Protein AF-A0AA88MDI3-F1 (afdb_monomer)

Nearest PDB structures (foldseek):
  3f2z-assembly1_A  TM=5.409E-01  e=2.014E-01  Bacteroides fragilis NCTC 9343
  7laf-assembly1_A  TM=4.012E-01  e=3.402E+00  Homo sapiens

Mean predicted aligned error: 7.73 Å

Foldseek 3Di:
DAWKAKWFWADDDDPDTDTLDDPQQLVQKDWPAAAVNPCVQANSVQSPPPDLVGTHDGHDDPDTDMDTDGPDDGDTFWIKIFTQAPDHDQKDWDWDDDPPDDTDTPDMFGDDRHGDTDTTDGDDD

Secondary structure (DSSP, 8-state):
--EE-EEEEE-SSTT--EES--HHHHHH-EES--GGG-HHHH-GGGGSS--TT--EEPPSSS---EE---SS---EEEEEE---SSS--SSEEEEE--TTSPPEEEEEE---SSSS-EEEEE---

Radius of gyration: 14.22 Å; Cα contacts (8 Å, |Δi|>4): 255; chains: 1; bounding box: 42×27×37 Å

Organism: Channa striata (NCBI:txid64152)

Solvent-accessible surface area (backbone atoms only — not comparable to full-atom values): 7389 Å² total; per-residue (Å²): 78,38,31,55,24,78,42,38,29,34,77,75,68,100,82,62,77,46,72,62,70,44,73,63,22,61,69,55,43,44,64,70,56,32,33,93,69,36,55,90,74,19,21,70,66,34,36,70,68,86,48,86,92,46,37,17,30,30,46,78,75,82,87,77,50,78,48,76,46,64,96,58,93,78,59,74,32,35,36,38,37,36,22,75,34,93,36,42,52,68,70,44,76,44,66,49,58,62,92,96,50,72,76,40,82,77,47,70,34,63,54,69,62,33,68,56,81,36,82,50,45,74,62,89,126

Sequence (125 aa):
MCSHRLTADCNLNRDMAASLICSDTQSSARVSSVLNRDVKQYGKKYMFDCNEDTCWNSDQGERQWVSLEFPQSVKVSELKVQFQGGFSAKTCRLEGCRKDGSFEVIGHFYSEDNNSLQISFILLF

Structure (mmCIF, N/CA/C/O backbone):
data_AF-A0AA88MDI3-F1
#
_entry.id   AF-A0AA88MDI3-F1
#
loop_
_atom_site.group_PDB
_atom_site.id
_atom_site.type_symbol
_atom_site.label_atom_id
_atom_site.label_alt_id
_atom_site.label_comp_id
_atom_site.label_asym_id
_atom_site.label_entity_id
_atom_site.label_seq_id
_atom_site.pdbx_PDB_ins_code
_atom_site.Cartn_x
_atom_site.Cartn_y
_atom_site.Cartn_z
_atom_site.occupancy
_atom_site.B_iso_or_equiv
_atom_site.auth_seq_id
_atom_site.auth_comp_id
_atom_site.auth_asym_id
_atom_site.auth_atom_id
_atom_site.pdbx_PDB_model_num
ATOM 1 N N . MET A 1 1 ? 9.665 -4.193 -9.196 1.00 39.81 1 MET A N 1
ATOM 2 C CA . MET A 1 1 ? 9.233 -2.844 -8.783 1.00 39.81 1 MET A CA 1
ATOM 3 C C . MET A 1 1 ? 7.781 -3.011 -8.367 1.00 39.81 1 MET A C 1
ATOM 5 O O . MET A 1 1 ? 7.063 -3.648 -9.114 1.00 39.81 1 MET A O 1
ATOM 9 N N . CYS A 1 2 ? 7.356 -2.617 -7.171 1.00 33.25 2 CYS A N 1
ATOM 10 C CA . CYS A 1 2 ? 5.943 -2.748 -6.792 1.00 33.25 2 CYS A CA 1
ATOM 11 C C . CYS A 1 2 ? 5.437 -1.396 -6.297 1.00 33.25 2 CYS A C 1
ATOM 13 O O . CYS A 1 2 ? 5.995 -0.845 -5.350 1.00 33.25 2 CYS A O 1
ATOM 15 N N . SER A 1 3 ? 4.401 -0.884 -6.955 1.00 34.72 3 SER A N 1
ATOM 16 C CA . SER A 1 3 ? 3.759 0.399 -6.665 1.00 34.72 3 SER A CA 1
ATOM 17 C C . SER A 1 3 ? 2.537 0.176 -5.777 1.00 34.72 3 SER A C 1
ATOM 19 O O . SER A 1 3 ? 1.562 -0.381 -6.243 1.00 34.72 3 SER A O 1
ATOM 21 N N . HIS A 1 4 ? 2.569 0.523 -4.491 1.00 39.72 4 HIS A N 1
ATOM 22 C CA . HIS A 1 4 ? 1.405 0.271 -3.627 1.00 39.72 4 HIS A CA 1
ATOM 23 C C . HIS A 1 4 ? 0.688 1.573 -3.295 1.00 39.72 4 HIS A C 1
ATOM 25 O O . HIS A 1 4 ? 1.324 2.553 -2.927 1.00 39.72 4 HIS A O 1
ATOM 31 N N . ARG A 1 5 ? -0.640 1.545 -3.340 1.00 38.66 5 ARG A N 1
ATOM 32 C CA . ARG A 1 5 ? -1.537 2.490 -2.672 1.00 38.66 5 ARG A CA 1
ATOM 33 C C . ARG A 1 5 ? -2.363 1.667 -1.687 1.00 38.66 5 ARG A C 1
ATOM 35 O O . ARG A 1 5 ? -2.952 0.690 -2.115 1.00 38.66 5 ARG A O 1
ATOM 42 N N . LEU A 1 6 ? -2.375 1.966 -0.389 1.00 36.00 6 LEU A N 1
ATOM 43 C CA . LEU A 1 6 ? -3.245 1.260 0.566 1.00 36.00 6 LEU A CA 1
ATOM 44 C C . LEU A 1 6 ? -4.399 2.177 0.962 1.00 36.00 6 LEU A C 1
ATOM 46 O O . LEU A 1 6 ? -4.170 3.291 1.430 1.00 36.00 6 LEU A O 1
ATOM 50 N N . THR A 1 7 ? -5.633 1.701 0.840 1.00 35.62 7 THR A N 1
ATOM 51 C CA . THR A 1 7 ? -6.799 2.315 1.486 1.00 35.62 7 THR A CA 1
ATOM 52 C C . THR A 1 7 ? -7.561 1.229 2.232 1.00 35.62 7 THR A C 1
ATOM 54 O O . THR A 1 7 ? -7.914 0.215 1.638 1.00 35.62 7 THR A O 1
ATOM 57 N N . ALA A 1 8 ? -7.768 1.403 3.536 1.00 31.67 8 ALA A N 1
ATOM 58 C CA . ALA A 1 8 ? -8.532 0.472 4.363 1.00 31.67 8 ALA A CA 1
ATOM 59 C C . ALA A 1 8 ? -9.806 1.179 4.841 1.00 31.67 8 ALA A C 1
ATOM 61 O O . ALA A 1 8 ? -9.696 2.298 5.320 1.00 31.67 8 ALA A O 1
ATOM 62 N N . ASP A 1 9 ? -10.981 0.563 4.713 1.00 35.31 9 ASP A N 1
ATOM 63 C CA . ASP A 1 9 ? -12.272 1.104 5.184 1.00 35.31 9 ASP A CA 1
ATOM 64 C C . ASP A 1 9 ? -12.840 0.229 6.327 1.00 35.31 9 ASP A C 1
ATOM 66 O O . ASP A 1 9 ? -12.660 -0.997 6.334 1.00 35.31 9 ASP A O 1
ATOM 70 N N . CYS A 1 10 ? -13.529 0.852 7.296 1.00 34.34 10 CYS A N 1
ATOM 71 C CA . CYS A 1 10 ? -14.256 0.191 8.398 1.00 34.34 10 CYS A CA 1
ATOM 72 C C . CYS A 1 10 ? -15.774 0.151 8.167 1.00 34.34 10 CYS A C 1
ATOM 74 O O . CYS A 1 10 ? -16.358 1.138 7.723 1.00 34.34 10 CYS A O 1
ATOM 76 N N . ASN A 1 11 ? -16.423 -0.939 8.605 1.00 36.91 11 ASN A N 1
ATOM 77 C CA . ASN A 1 11 ? -17.880 -1.119 8.579 1.00 36.91 11 ASN A CA 1
ATOM 78 C C . ASN A 1 11 ? -18.475 -1.144 10.002 1.00 36.91 11 ASN A C 1
ATOM 80 O O . ASN A 1 11 ? -18.252 -2.093 10.759 1.00 36.91 11 ASN A O 1
ATOM 84 N N . LEU A 1 12 ? -19.276 -0.128 10.335 1.00 39.03 12 LEU A N 1
ATOM 85 C CA . LEU A 1 12 ? -20.278 -0.134 11.406 1.00 39.03 12 LEU A CA 1
ATOM 86 C C . LEU A 1 12 ? -21.518 0.592 10.856 1.00 39.03 12 LEU A C 1
ATOM 88 O O . LEU A 1 12 ? -21.519 1.811 10.738 1.00 39.03 12 LEU A O 1
ATOM 92 N N . ASN A 1 13 ? -22.561 -0.182 10.547 1.00 36.47 13 ASN A N 1
ATOM 93 C CA . ASN A 1 13 ? -23.841 0.215 9.943 1.00 36.47 13 ASN A CA 1
ATOM 94 C C . ASN A 1 13 ? -23.820 0.548 8.442 1.00 36.47 13 ASN A C 1
ATOM 96 O O . ASN A 1 13 ? -22.914 1.167 7.904 1.00 36.47 13 ASN A O 1
ATOM 100 N N . ARG A 1 14 ? -24.885 0.095 7.779 1.00 41.97 14 ARG A N 1
ATOM 101 C CA . ARG A 1 14 ? -25.036 -0.151 6.340 1.00 41.97 14 ARG A CA 1
ATOM 102 C C . ARG A 1 14 ? -24.954 1.066 5.401 1.00 41.97 14 ARG A C 1
ATOM 104 O O . ARG A 1 14 ? -25.268 0.874 4.237 1.00 41.97 14 ARG A O 1
ATOM 111 N N . ASP A 1 15 ? -24.526 2.253 5.846 1.00 41.19 15 ASP A N 1
ATOM 112 C CA . ASP A 1 15 ? -24.653 3.478 5.036 1.00 41.19 15 ASP A CA 1
ATOM 113 C C . ASP A 1 15 ? -23.478 4.478 5.026 1.00 41.19 15 ASP A C 1
ATOM 115 O O . ASP A 1 15 ? -23.567 5.434 4.268 1.00 41.19 15 ASP A O 1
ATOM 119 N N . MET A 1 16 ? -22.350 4.293 5.733 1.00 43.75 16 MET A N 1
ATOM 120 C CA . MET A 1 16 ? -21.127 5.090 5.461 1.00 43.75 16 MET A CA 1
ATOM 121 C C . MET A 1 16 ? -19.844 4.336 5.842 1.00 43.75 16 MET A C 1
ATOM 123 O O . MET A 1 16 ? -19.458 4.299 7.009 1.00 43.75 16 MET A O 1
ATOM 127 N N . ALA A 1 17 ? -19.158 3.763 4.850 1.00 55.69 17 ALA A N 1
ATOM 128 C CA . ALA A 1 17 ? -17.778 3.311 5.009 1.00 55.69 17 ALA A CA 1
ATOM 129 C C . ALA A 1 17 ? -16.855 4.538 5.096 1.00 55.69 17 ALA A C 1
ATOM 131 O O . ALA A 1 17 ? -16.949 5.442 4.264 1.00 55.69 17 ALA A O 1
ATOM 132 N N . ALA A 1 18 ? -16.000 4.583 6.118 1.00 72.06 18 ALA A N 1
ATOM 133 C CA . ALA A 1 18 ? -15.034 5.659 6.312 1.00 72.06 18 ALA A CA 1
ATOM 134 C C . ALA A 1 18 ? -13.604 5.120 6.251 1.00 72.06 18 ALA A C 1
ATOM 136 O O . ALA A 1 18 ? -13.287 4.095 6.871 1.00 72.06 18 ALA A O 1
ATOM 137 N N . SER A 1 19 ? -12.749 5.868 5.549 1.00 84.31 19 SER A N 1
ATOM 138 C CA . SER A 1 19 ? -11.343 5.523 5.371 1.00 84.31 19 SER A CA 1
ATOM 139 C C . SER A 1 19 ? -10.630 5.517 6.716 1.00 84.31 19 SER A C 1
ATOM 141 O O . SER A 1 19 ? -10.679 6.480 7.481 1.00 84.31 19 SER A O 1
ATOM 143 N N . LEU A 1 20 ? -9.916 4.430 6.979 1.00 89.00 20 LEU A N 1
ATOM 144 C CA . LEU A 1 20 ? -9.007 4.255 8.105 1.00 89.00 20 LEU A CA 1
ATOM 145 C C . LEU A 1 20 ? -7.658 4.932 7.878 1.00 89.00 20 LEU A C 1
ATOM 147 O O . LEU A 1 20 ? -6.829 4.958 8.785 1.00 89.00 20 LEU A O 1
ATOM 151 N N . ILE A 1 21 ? -7.415 5.464 6.680 1.00 89.81 21 ILE A N 1
ATOM 152 C CA . ILE A 1 21 ? -6.201 6.211 6.371 1.00 89.81 21 ILE A CA 1
ATOM 153 C C . ILE A 1 21 ? -6.393 7.664 6.811 1.00 89.81 21 ILE A C 1
ATOM 155 O O . ILE A 1 21 ? -6.830 8.514 6.037 1.00 89.81 21 ILE A O 1
ATOM 159 N N . CYS A 1 22 ? -6.043 7.955 8.062 1.00 90.31 22 CYS A N 1
ATOM 160 C CA . CYS A 1 22 ? -5.947 9.318 8.587 1.00 90.31 22 CYS A CA 1
ATOM 161 C C . CYS A 1 22 ? -4.485 9.794 8.652 1.00 90.31 22 CYS A C 1
ATOM 163 O O . CYS A 1 22 ? -3.554 9.031 8.385 1.00 90.31 22 CYS A O 1
ATOM 165 N N . SER A 1 23 ? -4.265 11.053 9.043 1.00 91.50 23 SER A N 1
ATOM 166 C CA . SER A 1 23 ? -2.923 11.634 9.209 1.00 91.50 23 SER A CA 1
ATOM 167 C C . SER A 1 23 ? -2.017 10.810 10.127 1.00 91.50 23 SER A C 1
ATOM 169 O O . SER A 1 23 ? -0.825 10.676 9.844 1.00 91.50 23 SER A O 1
ATOM 171 N N . ASP A 1 24 ? -2.570 10.218 11.187 1.00 92.44 24 ASP A N 1
ATOM 172 C CA . ASP A 1 24 ? -1.805 9.400 12.132 1.00 92.44 24 ASP A CA 1
ATOM 173 C C . ASP A 1 24 ? -1.359 8.084 11.485 1.00 92.44 24 ASP A C 1
ATOM 175 O O . ASP A 1 24 ? -0.190 7.711 11.583 1.00 92.44 24 ASP A O 1
ATOM 179 N N . THR A 1 25 ? -2.250 7.430 10.733 1.00 91.38 25 THR A N 1
ATOM 180 C CA . THR A 1 25 ? -1.943 6.206 9.975 1.00 91.38 25 THR A CA 1
ATOM 181 C C . THR A 1 25 ? -0.920 6.455 8.867 1.00 91.38 25 THR A C 1
ATOM 183 O O . THR A 1 25 ? -0.024 5.642 8.648 1.00 91.38 25 THR A O 1
ATOM 186 N N . GLN A 1 26 ? -1.008 7.595 8.178 1.00 92.94 26 GLN A N 1
ATOM 187 C CA . GLN A 1 26 ? -0.028 7.979 7.157 1.00 92.94 26 GLN A CA 1
ATOM 188 C C . GLN A 1 26 ? 1.349 8.258 7.772 1.00 92.94 26 GLN A C 1
ATOM 190 O O . GLN A 1 26 ? 2.381 7.849 7.231 1.00 92.94 26 GLN A O 1
ATOM 195 N N . SER A 1 27 ? 1.375 8.935 8.922 1.00 93.19 27 SER A N 1
ATOM 196 C CA . SER A 1 27 ? 2.612 9.279 9.626 1.00 93.19 27 SER A CA 1
ATOM 197 C C . SER A 1 27 ? 3.321 8.035 10.167 1.00 93.19 27 SER A C 1
ATOM 199 O O . SER A 1 27 ? 4.545 7.916 10.044 1.00 93.19 27 SER A O 1
ATOM 201 N N . SER A 1 28 ? 2.555 7.079 10.701 1.00 92.44 28 SER A N 1
ATOM 202 C CA . SER A 1 28 ? 3.061 5.814 11.244 1.00 92.44 28 SER A CA 1
ATOM 203 C C . SER A 1 28 ? 3.429 4.782 10.171 1.00 92.44 28 SER A C 1
ATOM 205 O O . SER A 1 28 ? 4.159 3.835 10.472 1.00 92.44 28 SER A O 1
ATOM 207 N N . ALA A 1 29 ? 2.984 4.969 8.920 1.00 94.44 29 ALA A N 1
ATOM 208 C CA . ALA A 1 29 ? 3.213 4.024 7.833 1.00 94.44 29 ALA A CA 1
ATOM 209 C C . ALA A 1 29 ? 4.703 3.694 7.666 1.00 94.44 29 ALA A C 1
ATOM 211 O O . ALA A 1 29 ? 5.558 4.580 7.646 1.00 94.44 29 ALA A O 1
ATOM 212 N N . ARG A 1 30 ? 5.045 2.424 7.488 1.00 95.38 3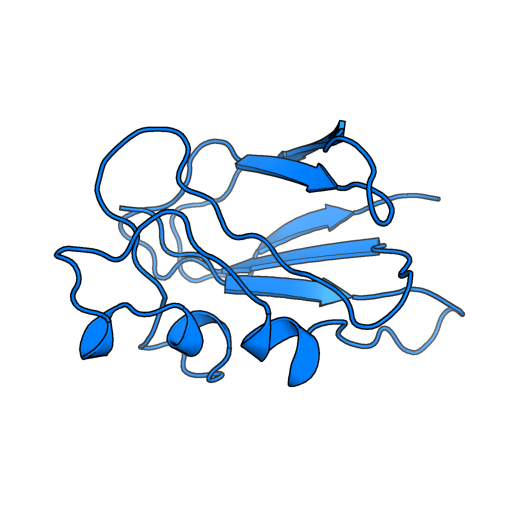0 ARG A N 1
ATOM 213 C CA . ARG A 1 30 ? 6.412 1.969 7.207 1.00 95.38 30 ARG A CA 1
ATOM 214 C C . ARG A 1 30 ? 6.432 1.214 5.889 1.00 95.38 30 ARG A C 1
ATOM 216 O O . ARG A 1 30 ? 5.447 0.586 5.517 1.00 95.38 30 ARG A O 1
ATOM 223 N N . VAL A 1 31 ? 7.560 1.283 5.197 1.00 96.00 31 VAL A N 1
ATOM 224 C CA . VAL A 1 31 ? 7.792 0.568 3.941 1.00 96.00 31 VAL A CA 1
ATOM 225 C C . VAL A 1 31 ? 9.117 -0.172 4.022 1.00 96.00 31 VAL A C 1
ATOM 227 O O . VAL A 1 31 ? 10.043 0.293 4.688 1.00 96.00 31 VAL A O 1
ATOM 230 N N . SER A 1 32 ? 9.205 -1.315 3.350 1.00 95.25 32 SER A N 1
ATOM 231 C CA . SER A 1 32 ? 10.402 -2.163 3.331 1.00 95.25 32 SER A CA 1
ATOM 232 C C . SER A 1 32 ? 11.620 -1.494 2.693 1.00 95.25 32 SER A C 1
ATOM 234 O O . SER A 1 32 ? 12.745 -1.685 3.148 1.00 95.25 32 SER A O 1
ATOM 236 N N . SER A 1 33 ? 11.402 -0.737 1.619 1.00 95.25 33 SER A N 1
ATOM 237 C CA . SER A 1 33 ? 12.443 -0.076 0.831 1.00 95.25 33 SER A CA 1
ATOM 238 C C . SER A 1 33 ? 11.874 1.130 0.087 1.00 95.25 33 SER A C 1
ATOM 240 O O . SER A 1 33 ? 10.665 1.350 0.069 1.00 95.25 33 SER A O 1
ATOM 242 N N . VAL A 1 34 ? 12.746 1.924 -0.526 1.00 96.19 34 VAL A N 1
ATOM 243 C CA . VAL A 1 34 ? 12.374 2.980 -1.470 1.00 96.19 34 VAL A CA 1
ATOM 244 C C . VAL A 1 34 ? 13.342 2.875 -2.631 1.00 96.19 34 VAL A C 1
ATOM 246 O O . VAL A 1 34 ? 14.547 2.842 -2.387 1.00 96.19 34 VAL A O 1
ATOM 249 N N . LEU A 1 35 ? 12.821 2.842 -3.857 1.00 95.25 35 LEU A N 1
ATOM 250 C CA . LEU A 1 35 ? 13.611 2.655 -5.066 1.00 95.25 35 LEU A CA 1
ATOM 251 C C . LEU A 1 35 ? 14.814 3.605 -5.096 1.00 95.25 35 LEU A C 1
ATOM 253 O O . LEU A 1 35 ? 14.654 4.824 -4.999 1.00 95.25 35 LEU A O 1
ATOM 257 N N . ASN A 1 36 ? 16.021 3.048 -5.217 1.00 96.38 36 ASN A N 1
ATOM 258 C CA . ASN A 1 36 ? 17.286 3.798 -5.238 1.00 96.38 36 ASN A CA 1
ATOM 259 C C . ASN A 1 36 ? 17.498 4.714 -4.019 1.00 96.38 36 ASN A C 1
ATOM 261 O O . ASN A 1 36 ? 18.295 5.651 -4.069 1.00 96.38 36 ASN A O 1
ATOM 265 N N . ARG A 1 37 ? 16.782 4.463 -2.916 1.00 96.31 37 ARG A N 1
ATOM 266 C CA . ARG A 1 37 ? 16.715 5.327 -1.727 1.00 96.31 37 ARG A CA 1
ATOM 267 C C . ARG A 1 37 ? 16.221 6.750 -2.027 1.00 96.31 37 ARG A C 1
ATOM 269 O O . ARG A 1 37 ? 16.392 7.641 -1.192 1.00 96.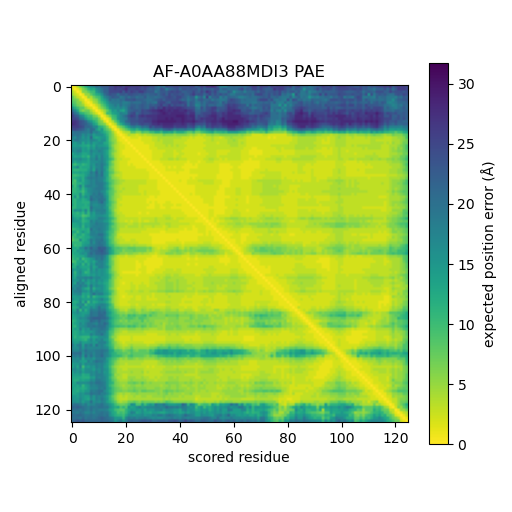31 37 ARG A O 1
ATOM 276 N N . ASP A 1 38 ? 15.581 6.978 -3.176 1.00 97.75 38 ASP A N 1
ATOM 277 C CA . ASP A 1 38 ? 15.077 8.294 -3.567 1.00 97.75 38 ASP A CA 1
ATOM 278 C C . ASP A 1 38 ? 13.708 8.565 -2.931 1.00 97.75 38 ASP A C 1
ATOM 280 O O . ASP A 1 38 ? 12.643 8.439 -3.535 1.00 97.75 38 ASP A O 1
ATOM 284 N N . VAL A 1 39 ? 13.743 8.973 -1.663 1.00 96.44 39 VAL A N 1
ATOM 285 C CA . VAL A 1 39 ? 12.548 9.354 -0.894 1.00 96.44 39 VAL A CA 1
ATOM 286 C C . VAL A 1 39 ? 11.846 10.576 -1.494 1.00 96.44 39 VAL A C 1
ATOM 288 O O . VAL A 1 39 ? 10.645 10.758 -1.277 1.00 96.44 39 VAL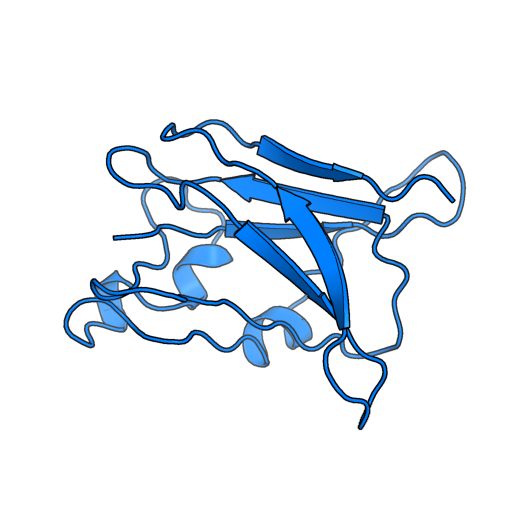 A O 1
ATOM 291 N N . LYS A 1 40 ? 12.566 11.415 -2.252 1.00 96.75 40 LYS A N 1
ATOM 292 C CA . LYS A 1 40 ? 11.993 12.618 -2.859 1.00 96.75 40 LYS A CA 1
ATOM 293 C C . LYS A 1 40 ? 11.099 12.294 -4.041 1.00 96.75 40 LYS A C 1
ATOM 295 O O . LYS A 1 40 ? 10.199 13.081 -4.271 1.00 96.75 40 LYS A O 1
ATOM 300 N N . GLN A 1 41 ? 11.329 11.195 -4.751 1.00 95.06 41 GLN A N 1
ATOM 301 C CA . GLN A 1 41 ? 10.510 10.808 -5.905 1.00 95.06 41 GLN A CA 1
ATOM 302 C C . GLN A 1 41 ? 9.604 9.611 -5.620 1.00 95.06 41 GLN A C 1
ATOM 304 O O . GLN A 1 41 ? 8.482 9.577 -6.105 1.00 95.06 41 GLN A O 1
ATOM 309 N N . TYR A 1 42 ? 10.057 8.669 -4.790 1.00 95.69 42 TYR A N 1
ATOM 310 C CA . TYR A 1 42 ? 9.407 7.364 -4.629 1.00 95.69 42 TYR A CA 1
ATOM 311 C C . TYR A 1 42 ? 9.026 7.043 -3.184 1.00 95.69 42 TYR A C 1
ATOM 313 O O . TYR A 1 42 ? 8.745 5.895 -2.854 1.00 95.69 42 TYR A O 1
ATOM 321 N N . GLY A 1 43 ? 9.069 8.024 -2.279 1.00 95.88 43 GLY A N 1
ATOM 322 C CA . GLY A 1 43 ? 8.782 7.824 -0.859 1.00 95.88 43 GLY A CA 1
ATOM 323 C C . GLY A 1 43 ? 7.319 7.477 -0.547 1.00 95.88 43 GLY A C 1
ATOM 324 O O . GLY A 1 43 ? 6.394 7.850 -1.259 1.00 95.88 43 GLY A O 1
ATOM 325 N N . LYS A 1 44 ? 7.096 6.842 0.611 1.00 94.88 44 LYS A N 1
ATOM 326 C CA . LYS A 1 44 ? 5.772 6.404 1.102 1.00 94.88 44 LYS A CA 1
ATOM 327 C C . LYS A 1 44 ? 4.670 7.475 1.115 1.00 94.88 44 LYS A C 1
ATOM 329 O O . LYS A 1 44 ? 3.498 7.128 1.059 1.00 94.88 44 LYS A O 1
ATOM 334 N N . LYS A 1 45 ? 5.026 8.765 1.195 1.00 94.12 45 LYS A N 1
ATOM 335 C CA . LYS A 1 45 ? 4.054 9.875 1.182 1.00 94.12 45 LYS A CA 1
ATOM 336 C C . LYS A 1 45 ? 3.204 9.880 -0.094 1.00 94.12 45 LYS A C 1
ATOM 338 O O . LYS A 1 45 ? 2.036 10.234 -0.037 1.00 94.12 45 LYS A O 1
ATOM 343 N N . TYR A 1 46 ? 3.782 9.422 -1.205 1.00 93.75 46 TYR A N 1
ATOM 344 C CA . TYR A 1 46 ? 3.134 9.344 -2.510 1.00 93.75 46 TYR A CA 1
ATOM 345 C C . TYR A 1 46 ? 2.082 8.226 -2.592 1.00 93.75 46 TYR A C 1
ATOM 347 O O . TYR A 1 46 ? 1.386 8.108 -3.583 1.00 93.75 46 TYR A O 1
ATOM 355 N N . MET A 1 47 ? 1.927 7.395 -1.552 1.00 92.06 47 MET A N 1
ATOM 356 C CA . MET A 1 47 ? 0.771 6.491 -1.448 1.00 92.06 47 MET A CA 1
ATOM 357 C C . MET A 1 47 ? -0.502 7.216 -0.995 1.00 92.06 47 MET A C 1
ATOM 359 O O . MET A 1 47 ? -1.600 6.681 -1.141 1.00 92.06 47 MET A O 1
ATOM 363 N N . PHE A 1 48 ? -0.361 8.396 -0.386 1.00 90.69 48 PHE A N 1
ATOM 364 C CA . PHE A 1 48 ? -1.425 9.062 0.368 1.00 90.69 48 PHE A CA 1
ATOM 365 C C . PHE A 1 48 ? -1.695 10.502 -0.084 1.00 90.69 48 PHE A C 1
ATOM 367 O O . PHE A 1 48 ? -2.538 11.171 0.503 1.00 90.69 48 PHE A O 1
ATOM 374 N N . ASP A 1 49 ? -0.995 10.995 -1.104 1.00 89.31 49 ASP A N 1
ATOM 375 C CA . ASP A 1 49 ? -1.080 12.385 -1.575 1.00 89.31 49 ASP A CA 1
ATOM 376 C C . ASP A 1 49 ? -2.230 12.638 -2.564 1.00 89.31 49 ASP A C 1
ATOM 378 O O . ASP A 1 49 ? -2.416 13.762 -3.024 1.00 89.31 49 ASP A O 1
ATOM 382 N N . CYS A 1 50 ? -3.011 11.601 -2.871 1.00 85.25 50 CYS A N 1
ATOM 383 C CA . CYS A 1 50 ? -4.141 11.647 -3.793 1.00 85.25 50 CYS A CA 1
ATOM 384 C C . CYS A 1 50 ? -3.794 12.053 -5.232 1.00 85.25 50 CYS A C 1
ATOM 386 O O . CYS A 1 50 ? -4.695 12.438 -5.974 1.00 85.25 50 CYS A O 1
ATOM 388 N N . ASN A 1 51 ? -2.532 11.922 -5.637 1.00 86.38 51 ASN A N 1
ATOM 389 C CA . ASN A 1 51 ? -2.094 12.190 -6.997 1.00 86.38 51 ASN A CA 1
ATOM 390 C C . ASN A 1 51 ? -1.861 10.866 -7.746 1.00 86.38 51 ASN A C 1
ATOM 392 O O . ASN A 1 51 ? -1.155 9.989 -7.268 1.00 86.38 51 ASN A O 1
ATOM 396 N N . GLU A 1 52 ? -2.489 10.700 -8.911 1.00 84.12 52 GLU A N 1
ATOM 397 C CA . GLU A 1 52 ? -2.396 9.465 -9.708 1.00 84.12 52 GLU A CA 1
ATOM 398 C C . GLU A 1 52 ? -1.041 9.328 -10.426 1.00 84.12 52 GLU A C 1
ATOM 400 O O . GLU A 1 52 ? -0.601 8.219 -10.743 1.00 84.12 52 GLU A O 1
ATOM 405 N N . ASP A 1 53 ? -0.339 10.447 -10.618 1.00 86.88 53 ASP A N 1
ATOM 406 C CA . ASP A 1 53 ? 0.971 10.494 -11.272 1.00 86.88 53 ASP A CA 1
ATOM 407 C C . ASP A 1 53 ? 2.120 10.125 -10.324 1.00 86.88 53 ASP A C 1
ATOM 409 O O . ASP A 1 53 ? 3.251 9.897 -10.764 1.00 86.88 53 ASP A O 1
ATOM 413 N N . THR A 1 54 ? 1.854 10.022 -9.022 1.00 90.25 54 THR A N 1
ATOM 414 C CA . THR A 1 54 ? 2.847 9.671 -8.005 1.00 90.25 54 THR A CA 1
ATOM 415 C C . THR A 1 54 ? 2.507 8.342 -7.333 1.00 90.25 54 THR A C 1
ATOM 417 O O . THR A 1 54 ? 1.356 7.924 -7.234 1.00 90.25 54 THR A O 1
ATOM 420 N N . CYS A 1 55 ? 3.536 7.627 -6.873 1.00 91.69 55 CYS A N 1
ATOM 421 C CA . CYS A 1 55 ? 3.356 6.452 -6.028 1.00 91.69 55 CYS A CA 1
ATOM 422 C C . CYS A 1 55 ? 4.600 6.180 -5.172 1.00 91.69 55 CYS A C 1
ATOM 424 O O . CYS A 1 55 ? 5.668 6.764 -5.369 1.00 91.69 55 CYS A O 1
ATOM 426 N N . TRP A 1 56 ? 4.473 5.271 -4.205 1.00 94.81 56 TRP A N 1
ATOM 427 C CA . TRP A 1 56 ? 5.649 4.655 -3.596 1.00 94.81 56 TRP A CA 1
ATOM 428 C C . TRP A 1 56 ? 6.184 3.551 -4.504 1.00 94.81 56 TRP A C 1
ATOM 430 O O . TRP A 1 56 ? 5.424 2.664 -4.888 1.00 94.81 56 TRP A O 1
ATOM 440 N N . ASN A 1 57 ? 7.492 3.539 -4.761 1.00 94.25 57 ASN A N 1
ATOM 441 C CA . ASN A 1 57 ? 8.156 2.426 -5.434 1.00 94.25 57 ASN A CA 1
ATOM 442 C C . ASN A 1 57 ? 9.143 1.752 -4.488 1.00 94.25 57 ASN A C 1
ATOM 444 O O . ASN A 1 57 ? 10.024 2.395 -3.916 1.00 94.25 57 ASN A O 1
ATOM 448 N N . SER A 1 58 ? 9.033 0.433 -4.383 1.00 94.31 58 SER A N 1
ATOM 449 C CA . SER A 1 58 ? 10.040 -0.403 -3.738 1.00 94.31 58 SER A CA 1
ATOM 450 C C . SER A 1 58 ? 11.247 -0.680 -4.641 1.00 94.31 58 SER A C 1
ATOM 452 O O . SER A 1 58 ? 11.149 -0.661 -5.875 1.00 94.31 58 SER A O 1
ATOM 454 N N . ASP A 1 59 ? 12.374 -1.024 -4.016 1.00 93.56 59 ASP A N 1
ATOM 455 C CA . ASP A 1 59 ? 13.489 -1.690 -4.690 1.00 93.56 59 ASP A CA 1
ATOM 456 C C . ASP A 1 59 ? 13.071 -3.076 -5.224 1.00 93.56 59 ASP A C 1
ATOM 458 O O . ASP A 1 59 ? 12.041 -3.655 -4.855 1.00 93.56 59 ASP A O 1
ATOM 462 N N . GLN A 1 60 ? 13.889 -3.636 -6.117 1.00 88.19 60 GLN A N 1
ATOM 463 C CA . GLN A 1 60 ? 13.712 -5.012 -6.580 1.00 88.19 60 GLN A CA 1
ATOM 464 C C . GLN A 1 60 ? 13.976 -6.014 -5.447 1.00 88.19 60 GLN A C 1
ATOM 466 O O . GLN A 1 60 ? 14.816 -5.790 -4.579 1.00 88.19 60 GLN A O 1
ATOM 471 N N . GLY A 1 61 ? 13.271 -7.142 -5.476 1.00 85.31 61 GLY A N 1
ATOM 472 C CA . GLY A 1 61 ? 13.437 -8.227 -4.514 1.00 85.31 61 GLY A CA 1
ATOM 473 C C . GLY A 1 61 ? 12.105 -8.804 -4.056 1.00 85.31 61 GLY A C 1
ATOM 474 O O . GLY A 1 61 ? 11.034 -8.265 -4.341 1.00 85.31 61 GLY A O 1
ATOM 475 N N . GLU A 1 62 ? 12.183 -9.919 -3.342 1.00 82.25 62 GLU A N 1
ATOM 476 C CA . GLU A 1 62 ? 11.014 -10.556 -2.746 1.00 82.25 62 GLU A CA 1
ATOM 477 C C . GLU A 1 62 ? 10.549 -9.820 -1.485 1.00 82.25 62 GLU A C 1
ATOM 479 O O . GLU A 1 62 ? 11.347 -9.192 -0.790 1.00 82.25 62 GLU A O 1
ATOM 484 N N . ARG A 1 63 ? 9.261 -9.972 -1.149 1.00 82.69 63 ARG A N 1
ATOM 485 C CA . ARG A 1 63 ? 8.678 -9.527 0.131 1.00 82.69 63 ARG A CA 1
ATOM 486 C C . ARG A 1 63 ? 8.846 -8.025 0.402 1.00 82.69 63 ARG A C 1
ATOM 488 O O . ARG A 1 63 ? 9.208 -7.618 1.503 1.00 82.69 63 ARG A O 1
ATOM 495 N N . GLN A 1 64 ? 8.541 -7.198 -0.596 1.00 91.88 64 GLN A N 1
ATOM 496 C CA . GLN A 1 64 ? 8.337 -5.766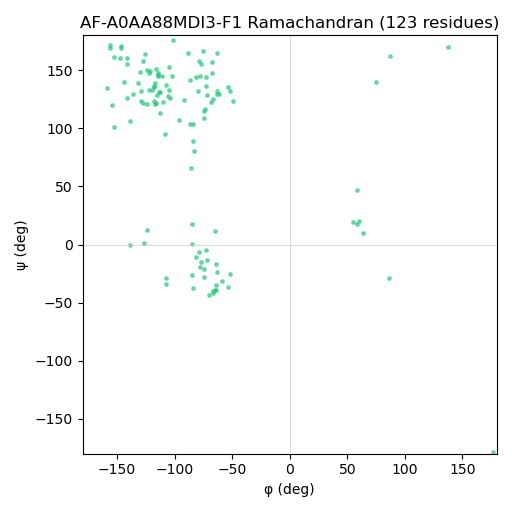 -0.373 1.00 91.88 64 GLN A CA 1
ATOM 497 C C . GLN A 1 64 ? 6.998 -5.556 0.338 1.00 91.88 64 GLN A C 1
ATOM 499 O O . GLN A 1 64 ? 6.014 -6.206 -0.011 1.00 91.88 64 GLN A O 1
ATOM 504 N N . TRP A 1 65 ? 6.966 -4.687 1.344 1.00 92.56 65 TRP A N 1
ATOM 505 C CA . TRP A 1 65 ? 5.809 -4.548 2.221 1.00 92.56 65 TRP A CA 1
ATOM 506 C C . TRP A 1 65 ? 5.545 -3.096 2.599 1.00 92.56 65 TRP A C 1
ATOM 508 O O . TRP A 1 65 ? 6.448 -2.256 2.632 1.00 92.56 65 TRP A O 1
ATOM 518 N N . VAL A 1 66 ? 4.283 -2.846 2.937 1.00 94.19 66 VAL A N 1
ATOM 519 C CA . VAL A 1 66 ? 3.808 -1.632 3.594 1.00 94.19 66 VAL A CA 1
ATOM 520 C C . VAL A 1 66 ? 3.131 -2.055 4.893 1.00 94.19 66 VAL A C 1
ATOM 522 O O . VAL A 1 66 ? 2.341 -2.995 4.902 1.00 94.19 66 VAL A O 1
ATOM 525 N N . SER A 1 67 ? 3.455 -1.378 5.989 1.00 93.50 67 SER A N 1
ATOM 526 C CA . SER A 1 67 ? 2.859 -1.607 7.304 1.00 93.50 67 SER A CA 1
ATOM 527 C C . SER A 1 67 ? 2.184 -0.328 7.769 1.00 93.50 67 SER A C 1
ATOM 529 O O . SER A 1 67 ? 2.771 0.750 7.669 1.00 93.50 67 SER A O 1
ATOM 531 N N . LEU A 1 68 ? 0.954 -0.454 8.259 1.00 92.62 68 LEU A N 1
ATOM 532 C CA . LEU A 1 68 ? 0.156 0.646 8.783 1.00 92.62 68 LEU A CA 1
ATOM 533 C C . LEU A 1 68 ? -0.135 0.388 10.257 1.00 92.62 68 LEU A C 1
ATOM 535 O O . LEU A 1 68 ? -0.516 -0.720 10.630 1.00 92.62 68 LEU A O 1
ATOM 539 N N . GLU A 1 69 ? 0.013 1.423 11.076 1.00 92.25 69 GLU A N 1
ATOM 540 C CA . GLU A 1 69 ? -0.410 1.402 12.472 1.00 92.25 69 GLU A CA 1
ATOM 541 C C . GLU A 1 69 ? -1.613 2.330 12.624 1.00 92.25 69 GLU A C 1
ATOM 543 O O . GLU A 1 69 ? -1.556 3.515 12.279 1.00 92.25 69 GLU A O 1
ATOM 548 N N . PHE A 1 70 ? -2.720 1.776 13.107 1.00 91.44 70 PHE A N 1
ATOM 549 C CA . PHE A 1 70 ? -3.937 2.536 13.352 1.00 91.44 70 PHE A CA 1
ATOM 550 C C . PHE A 1 70 ? -3.882 3.166 14.751 1.00 91.44 70 PHE A C 1
ATOM 552 O O . PHE A 1 70 ? -3.428 2.510 15.690 1.00 91.44 70 PHE A O 1
ATOM 559 N N . PRO A 1 71 ? -4.377 4.406 14.927 1.00 90.38 71 PRO A N 1
ATOM 560 C CA . PRO A 1 71 ? -4.348 5.096 16.223 1.00 90.38 71 PRO A CA 1
ATOM 561 C C . PRO A 1 71 ? -5.194 4.394 17.300 1.00 90.38 71 PRO A C 1
ATOM 563 O O . PRO A 1 71 ? -5.038 4.651 18.492 1.00 90.38 71 PRO A O 1
ATOM 566 N N . GLN A 1 72 ? -6.087 3.495 16.885 1.00 89.81 72 GLN A N 1
ATOM 567 C CA . GLN A 1 72 ? -6.930 2.677 17.746 1.00 89.81 72 GLN A CA 1
ATOM 568 C C . GLN A 1 72 ? -7.182 1.307 17.107 1.00 89.81 72 GLN A C 1
ATOM 570 O O . GLN A 1 72 ? -6.866 1.085 15.939 1.00 89.81 72 GLN A O 1
ATOM 575 N N . SER A 1 73 ? -7.786 0.386 17.861 1.00 89.06 73 SER A N 1
ATOM 576 C CA . SER A 1 73 ? -8.252 -0.882 17.295 1.00 89.06 73 SER A CA 1
ATOM 577 C C . SER A 1 73 ? -9.341 -0.621 16.255 1.00 89.06 73 SER A C 1
ATOM 579 O O . SER A 1 73 ? -10.297 0.104 16.520 1.00 89.06 73 SER A O 1
ATOM 581 N N . VAL A 1 74 ? -9.216 -1.250 15.090 1.00 87.00 74 VAL A N 1
ATOM 582 C CA . VAL A 1 74 ? -10.133 -1.081 13.956 1.00 87.00 74 VAL A CA 1
ATOM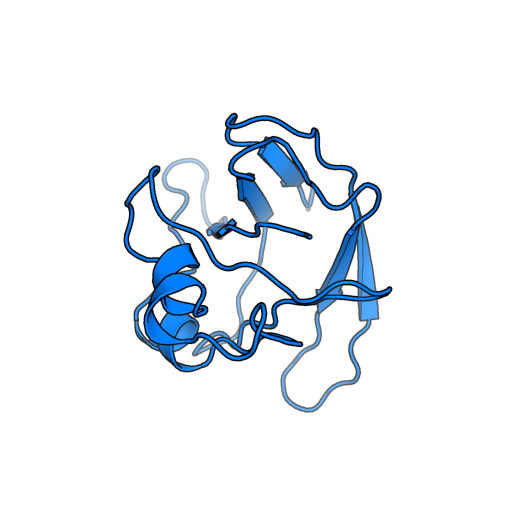 583 C C . VAL A 1 74 ? -10.647 -2.429 13.467 1.00 87.00 74 VAL A C 1
ATOM 585 O O . VAL A 1 74 ? -10.020 -3.466 13.688 1.00 87.00 74 VAL A O 1
ATOM 588 N N . LYS A 1 75 ? -11.787 -2.415 12.776 1.00 85.50 75 LYS A N 1
ATOM 589 C CA . LYS A 1 75 ? -12.318 -3.571 12.049 1.00 85.50 75 LYS A CA 1
ATOM 590 C C . LYS A 1 75 ? -12.170 -3.320 10.554 1.00 85.50 75 LYS A C 1
ATOM 592 O O . LYS A 1 75 ? -13.019 -2.671 9.952 1.00 85.50 75 LYS A O 1
ATOM 597 N N . VAL A 1 76 ? -11.095 -3.817 9.955 1.00 84.12 76 VAL A N 1
ATOM 598 C CA . VAL A 1 76 ? -10.897 -3.706 8.503 1.00 84.12 76 VAL A CA 1
ATOM 599 C C . VAL A 1 76 ? -11.957 -4.555 7.805 1.00 84.12 76 VAL A C 1
ATOM 601 O O . VAL A 1 76 ? -12.088 -5.734 8.119 1.00 84.12 76 VAL A O 1
ATOM 604 N N . SER A 1 77 ? -12.734 -3.971 6.896 1.00 82.94 77 SER A N 1
ATOM 605 C CA . SER A 1 77 ? -13.683 -4.723 6.061 1.00 82.94 77 SER A CA 1
ATOM 606 C C . SER A 1 77 ? -13.231 -4.836 4.618 1.00 82.94 77 SER A C 1
ATOM 608 O O . SER A 1 77 ? -13.571 -5.810 3.954 1.00 82.94 77 SER A O 1
ATOM 610 N N . GLU A 1 78 ? -12.466 -3.857 4.146 1.00 85.19 78 GLU A N 1
ATOM 611 C CA . GLU A 1 78 ? -12.044 -3.772 2.757 1.00 85.19 78 GLU A CA 1
ATOM 612 C C . GLU A 1 78 ? -10.627 -3.210 2.659 1.00 85.19 78 GLU A C 1
ATOM 614 O O . GLU A 1 78 ? -10.272 -2.278 3.386 1.00 85.19 78 GLU A O 1
ATOM 619 N N . LEU A 1 79 ? -9.836 -3.777 1.747 1.00 86.62 79 LEU A N 1
ATOM 620 C CA . LEU A 1 79 ? -8.561 -3.221 1.313 1.00 86.62 79 LEU A CA 1
ATOM 621 C C . LEU A 1 79 ? -8.643 -2.874 -0.173 1.00 86.62 79 LEU A C 1
ATOM 623 O O . LEU A 1 79 ? -8.831 -3.762 -1.006 1.00 86.62 79 LEU A O 1
ATOM 627 N N . LYS A 1 80 ? -8.424 -1.602 -0.500 1.00 86.62 80 LYS A N 1
ATOM 628 C CA . LYS A 1 80 ? -8.286 -1.120 -1.874 1.00 86.62 80 LYS A CA 1
ATOM 629 C C . LYS A 1 80 ? -6.824 -0.820 -2.177 1.00 86.62 80 LYS A C 1
ATOM 631 O O . LYS A 1 80 ? -6.146 -0.172 -1.375 1.00 86.62 80 LYS A O 1
ATOM 636 N N . VAL A 1 81 ? -6.352 -1.295 -3.327 1.00 85.88 81 VAL A N 1
ATOM 637 C CA . VAL A 1 81 ? -4.989 -1.073 -3.816 1.00 85.88 81 VAL A CA 1
ATOM 638 C C . VAL A 1 81 ? -5.012 -0.620 -5.265 1.00 85.88 81 VAL A C 1
ATOM 640 O O . VAL A 1 81 ? -5.780 -1.129 -6.068 1.00 85.88 81 VAL A O 1
ATOM 643 N N . GLN A 1 82 ? -4.158 0.339 -5.601 1.00 87.19 82 GLN A N 1
ATOM 644 C CA . GLN A 1 82 ? -3.939 0.801 -6.969 1.00 87.19 82 GLN A CA 1
ATOM 645 C C . GLN A 1 82 ? -2.436 0.796 -7.238 1.00 87.19 82 GLN A C 1
ATOM 647 O O . GLN A 1 82 ? -1.658 1.269 -6.409 1.00 87.19 82 GLN A O 1
ATOM 652 N N . PHE A 1 83 ? -2.050 0.231 -8.376 1.00 86.06 83 PHE A N 1
ATOM 653 C CA . PHE A 1 83 ? -0.687 0.250 -8.905 1.00 86.06 83 PHE A CA 1
ATOM 654 C C . PHE A 1 83 ? -0.657 1.252 -10.062 1.00 86.06 83 PHE A C 1
ATOM 656 O O . PHE A 1 83 ? -1.673 1.427 -10.710 1.00 86.06 83 PHE A O 1
ATOM 663 N N . GLN A 1 84 ? 0.472 1.885 -10.388 1.00 84.06 84 GLN A N 1
ATOM 664 C CA . GLN A 1 84 ? 0.532 2.738 -11.596 1.00 84.06 84 GLN A CA 1
ATOM 665 C C . GLN A 1 84 ? 0.525 1.940 -12.917 1.00 84.06 84 GLN A C 1
ATOM 667 O O . GLN A 1 84 ? 0.299 2.507 -13.986 1.00 84.06 84 GLN A O 1
ATOM 672 N N . GLY A 1 85 ? 0.745 0.624 -12.854 1.00 79.06 85 GLY A N 1
ATOM 673 C CA . GLY A 1 85 ? 0.953 -0.231 -14.021 1.00 79.06 85 GLY A CA 1
ATOM 674 C C . GLY A 1 85 ? 2.422 -0.296 -14.462 1.00 79.06 85 GLY A C 1
ATOM 675 O O . GLY A 1 85 ? 3.260 0.513 -14.062 1.00 79.06 85 GLY A O 1
ATOM 676 N N . GLY A 1 86 ? 2.753 -1.308 -15.263 1.00 82.56 86 GLY A N 1
ATOM 677 C CA . GLY A 1 86 ? 4.111 -1.606 -15.729 1.00 82.56 86 GLY A CA 1
ATOM 678 C C . GLY A 1 86 ? 4.912 -2.478 -14.763 1.00 82.56 86 GLY A C 1
ATOM 679 O O . GLY A 1 86 ? 5.770 -3.236 -15.219 1.00 82.56 86 GLY A O 1
ATOM 680 N N . PHE A 1 87 ? 4.618 -2.397 -13.459 1.00 81.38 87 PHE A N 1
ATOM 681 C CA . PHE A 1 87 ? 5.041 -3.382 -12.473 1.00 81.38 87 PHE A CA 1
ATOM 682 C C . PHE A 1 87 ? 4.113 -3.430 -11.239 1.00 81.38 87 PHE A C 1
ATOM 684 O O . PHE A 1 87 ? 4.042 -2.476 -10.451 1.00 81.38 87 PHE A O 1
ATOM 691 N N . SER A 1 88 ? 3.511 -4.595 -10.986 1.00 83.31 88 SER A N 1
ATOM 692 C CA . SER A 1 88 ? 2.715 -4.873 -9.785 1.00 83.31 88 SER A CA 1
ATOM 693 C C . SER A 1 88 ? 3.177 -6.111 -9.012 1.00 83.31 88 SER A C 1
ATOM 695 O O . SER A 1 88 ? 3.951 -6.952 -9.487 1.00 83.31 88 SER A O 1
ATOM 697 N N . ALA A 1 89 ? 2.713 -6.215 -7.767 1.00 82.06 89 ALA A N 1
ATOM 698 C CA . ALA A 1 89 ? 2.928 -7.401 -6.955 1.00 82.06 89 ALA A CA 1
ATOM 699 C C . ALA A 1 89 ? 2.012 -8.536 -7.438 1.00 82.06 89 ALA A C 1
ATOM 701 O O . ALA A 1 89 ? 0.802 -8.478 -7.288 1.00 82.06 89 ALA A O 1
ATOM 702 N N . LYS A 1 90 ? 2.586 -9.620 -7.967 1.00 80.88 90 LYS A N 1
ATOM 703 C CA . LYS A 1 90 ? 1.782 -10.746 -8.480 1.00 80.88 90 LYS A CA 1
ATOM 704 C C . LYS A 1 90 ? 0.976 -11.456 -7.394 1.00 80.88 90 LYS A C 1
ATOM 706 O O . LYS A 1 90 ? -0.115 -11.940 -7.657 1.00 80.88 90 LYS A O 1
ATOM 711 N N . THR A 1 91 ? 1.524 -11.555 -6.187 1.00 86.56 91 THR A N 1
ATOM 712 C CA . THR A 1 91 ? 0.870 -12.201 -5.048 1.00 86.56 91 THR A CA 1
ATOM 713 C C . THR A 1 91 ? 1.168 -11.400 -3.801 1.00 86.56 91 THR A C 1
ATOM 715 O O . THR A 1 91 ? 2.328 -11.159 -3.462 1.00 86.56 91 THR A O 1
ATOM 718 N N . CYS A 1 92 ? 0.108 -11.018 -3.113 1.00 87.69 92 CYS A N 1
ATOM 719 C CA . CYS A 1 92 ? 0.151 -10.221 -1.909 1.00 87.69 92 CYS A CA 1
ATOM 720 C C . CYS A 1 92 ? -0.348 -11.049 -0.729 1.00 87.69 92 CYS A C 1
ATOM 722 O O . CYS A 1 92 ? -1.249 -11.881 -0.853 1.00 87.69 92 CYS A O 1
ATOM 724 N N . ARG A 1 93 ? 0.252 -10.803 0.433 1.00 89.19 93 ARG A N 1
ATOM 725 C CA . ARG A 1 93 ? -0.147 -11.389 1.710 1.00 89.19 93 ARG A CA 1
ATOM 726 C C . ARG A 1 93 ? -0.613 -10.259 2.612 1.00 89.19 93 ARG A C 1
ATOM 728 O O . ARG A 1 93 ? 0.150 -9.326 2.851 1.00 89.19 93 ARG A O 1
ATOM 735 N N . LEU A 1 94 ? -1.852 -10.342 3.081 1.00 90.19 94 LEU A N 1
ATOM 736 C CA . LEU A 1 94 ? -2.384 -9.427 4.078 1.00 90.19 94 LEU A CA 1
ATOM 737 C C . LEU A 1 94 ? -2.146 -10.025 5.458 1.00 90.19 94 LEU A C 1
ATOM 739 O O . LEU A 1 94 ? -2.574 -11.146 5.739 1.00 90.19 94 LEU A O 1
ATOM 743 N N . GLU A 1 95 ? -1.478 -9.260 6.311 1.00 91.75 95 GLU A N 1
ATOM 744 C CA . GLU A 1 95 ? -1.203 -9.636 7.691 1.00 91.75 95 GLU A CA 1
ATOM 745 C C . GLU A 1 95 ? -1.731 -8.571 8.642 1.00 91.75 95 GLU A C 1
ATOM 747 O O . GLU A 1 95 ? -1.767 -7.385 8.310 1.00 91.75 95 GLU A O 1
ATOM 752 N N . GLY A 1 96 ? -2.112 -8.994 9.841 1.00 90.81 96 GLY A N 1
ATOM 753 C CA . GLY A 1 96 ? -2.494 -8.080 10.904 1.00 90.81 96 GLY A CA 1
ATOM 754 C C . GLY A 1 96 ? -2.238 -8.677 12.274 1.00 90.81 96 GLY A C 1
ATOM 755 O O . GLY A 1 96 ? -2.078 -9.884 12.434 1.00 90.81 96 GLY A O 1
ATOM 756 N N . CYS A 1 97 ? -2.186 -7.807 13.269 1.00 88.00 97 CYS A N 1
ATOM 757 C CA . CYS A 1 97 ? -2.077 -8.187 14.664 1.00 88.00 97 CYS A CA 1
ATOM 758 C C . CYS A 1 97 ? -2.815 -7.165 15.524 1.00 88.00 97 CYS A C 1
ATOM 760 O O . CYS A 1 97 ? -3.065 -6.028 15.114 1.00 88.00 97 CYS A O 1
ATOM 762 N N . ARG A 1 98 ? -3.145 -7.567 16.750 1.00 86.44 98 ARG A N 1
ATOM 763 C CA . ARG A 1 98 ? -3.450 -6.598 17.805 1.00 86.44 98 ARG A CA 1
ATOM 764 C C . ARG A 1 98 ? -2.145 -5.977 18.300 1.00 86.44 98 ARG A C 1
ATOM 766 O O . ARG A 1 98 ? -1.061 -6.480 18.002 1.00 86.44 98 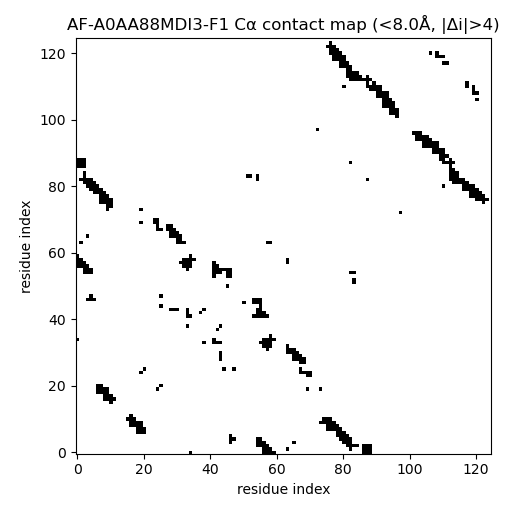ARG A O 1
ATOM 773 N N . LYS A 1 99 ? -2.255 -4.884 19.056 1.00 79.31 99 LYS A N 1
ATOM 774 C CA . LYS A 1 99 ? -1.096 -4.230 19.669 1.00 79.31 99 LYS A CA 1
ATOM 775 C C . LYS A 1 99 ? -0.259 -5.259 20.445 1.00 79.31 99 LYS A C 1
ATOM 777 O O . LYS A 1 99 ? -0.828 -6.063 21.179 1.00 79.31 99 LYS A O 1
ATOM 782 N N . ASP A 1 100 ? 1.053 -5.244 20.2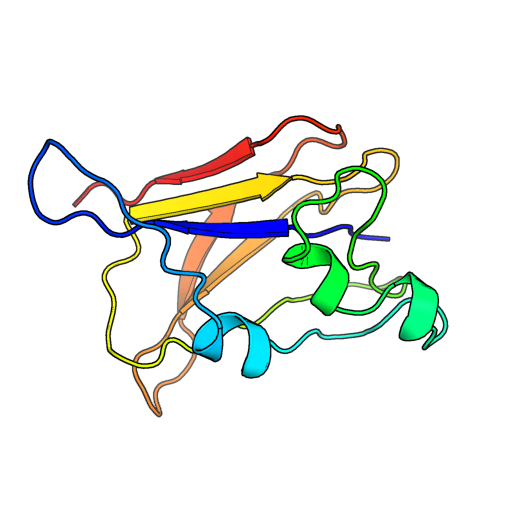15 1.00 79.31 100 ASP A N 1
ATOM 783 C CA . ASP A 1 100 ? 2.057 -6.135 20.822 1.00 79.31 100 ASP A CA 1
ATOM 784 C C . ASP A 1 100 ? 1.914 -7.640 20.491 1.00 79.31 100 ASP A C 1
ATOM 786 O O . ASP A 1 100 ? 2.601 -8.477 21.075 1.00 79.31 100 ASP A O 1
ATOM 790 N N . GLY A 1 101 ? 1.048 -8.000 19.536 1.00 83.38 101 GLY A N 1
ATOM 791 C CA . GLY A 1 101 ? 0.916 -9.364 19.022 1.00 83.38 101 GLY A CA 1
ATOM 792 C C . GLY A 1 101 ? 1.863 -9.668 17.858 1.00 83.38 101 GLY A C 1
ATOM 793 O O . GLY A 1 101 ? 2.404 -8.770 17.214 1.00 83.38 101 GLY A O 1
ATOM 794 N N . SER A 1 102 ? 2.027 -10.952 17.542 1.00 88.62 102 SER A N 1
ATOM 795 C CA . SER A 1 102 ? 2.648 -11.381 16.287 1.00 88.62 102 SER A CA 1
ATOM 796 C C . SER A 1 102 ? 1.704 -11.152 15.107 1.00 88.62 102 SER A C 1
ATOM 798 O O . SER A 1 102 ? 0.497 -11.353 15.235 1.00 88.62 102 SER A O 1
ATOM 800 N N . PHE A 1 103 ? 2.253 -10.772 13.952 1.00 87.56 103 PHE A N 1
ATOM 801 C CA . PHE A 1 103 ? 1.498 -10.725 12.701 1.00 87.56 103 PHE A CA 1
ATOM 802 C C . PHE A 1 103 ? 0.986 -12.114 12.322 1.00 87.56 103 PHE A C 1
ATOM 804 O O . PHE A 1 103 ? 1.752 -13.077 12.276 1.00 87.56 103 PHE A O 1
ATOM 811 N N . GLU A 1 104 ? -0.306 -12.189 12.023 1.00 88.94 104 GLU A N 1
ATOM 812 C CA . GLU A 1 104 ? -0.969 -13.376 11.499 1.00 88.94 104 GLU A CA 1
ATOM 813 C C . GLU A 1 104 ? -1.469 -13.109 10.082 1.00 88.94 104 GLU A C 1
ATOM 815 O O . GLU A 1 104 ? -1.853 -11.987 9.737 1.00 88.94 104 GLU A O 1
ATOM 820 N N . VAL A 1 105 ? -1.474 -14.154 9.254 1.00 88.56 105 VAL A N 1
ATOM 821 C CA . VAL A 1 105 ? -1.981 -14.069 7.885 1.00 88.56 105 VAL A CA 1
ATOM 822 C C . VAL A 1 105 ? -3.501 -13.993 7.922 1.00 88.56 105 VAL A C 1
ATOM 824 O O . VAL A 1 105 ? -4.168 -14.936 8.337 1.00 88.56 105 VAL A O 1
ATOM 827 N N . ILE A 1 106 ? -4.041 -12.876 7.444 1.00 88.00 106 ILE A N 1
ATOM 828 C CA . ILE A 1 106 ? -5.482 -12.663 7.280 1.00 88.00 106 ILE A CA 1
ATOM 829 C C . ILE A 1 106 ? -5.943 -13.260 5.946 1.00 88.00 106 ILE A C 1
ATOM 831 O O . ILE A 1 106 ? -7.028 -13.829 5.851 1.00 88.00 106 ILE A O 1
ATOM 835 N N . GLY A 1 107 ? -5.119 -13.144 4.903 1.00 86.56 107 GLY A N 1
ATOM 836 C CA . GLY A 1 107 ? -5.442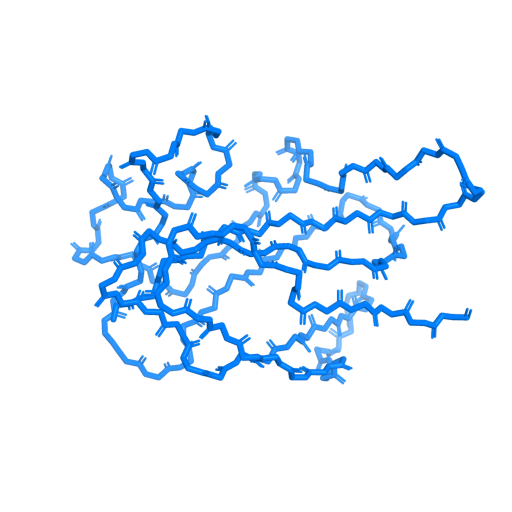 -13.685 3.592 1.00 86.56 107 GLY A CA 1
ATOM 837 C C . GLY A 1 107 ? -4.400 -13.371 2.530 1.00 86.56 107 GLY A C 1
ATOM 838 O O . GLY A 1 107 ? -3.378 -12.729 2.780 1.00 86.56 107 GLY A O 1
ATOM 839 N N . HIS A 1 108 ? -4.690 -13.827 1.318 1.00 87.31 108 HIS A N 1
ATOM 840 C CA . HIS A 1 108 ? -3.895 -13.562 0.130 1.00 87.31 108 HIS A CA 1
ATOM 841 C C . HIS A 1 108 ? -4.755 -12.880 -0.924 1.00 87.31 108 HIS A C 1
ATOM 843 O O . HIS A 1 108 ? -5.948 -13.159 -1.030 1.00 87.31 108 HIS A O 1
ATOM 849 N N . PHE A 1 109 ? -4.131 -12.017 -1.716 1.00 85.62 109 PHE A N 1
ATOM 850 C CA . PHE A 1 109 ? -4.768 -11.398 -2.868 1.00 85.62 109 PHE A CA 1
ATOM 851 C C . PHE A 1 109 ? -3.789 -11.273 -4.028 1.00 85.62 109 PHE A C 1
ATOM 853 O O . PHE A 1 109 ? -2.572 -11.337 -3.849 1.00 85.62 109 PHE A O 1
ATOM 860 N N . TYR A 1 110 ? -4.333 -11.101 -5.222 1.00 86.12 110 TYR A N 1
ATOM 861 C CA . TYR A 1 110 ? -3.580 -10.914 -6.455 1.00 86.12 110 TYR A CA 1
ATOM 862 C C . TYR A 1 110 ? -3.919 -9.529 -6.979 1.00 86.12 110 TYR A C 1
ATOM 864 O O . TYR A 1 110 ? -5.083 -9.136 -6.908 1.00 86.12 110 TYR A O 1
ATOM 872 N N . SER A 1 111 ? -2.926 -8.795 -7.473 1.00 83.81 111 SER A N 1
ATOM 873 C CA . SER A 1 111 ? -3.191 -7.539 -8.159 1.00 83.81 111 SER A CA 1
ATOM 874 C C . SER A 1 111 ? -2.898 -7.641 -9.643 1.00 83.81 111 SER A C 1
ATOM 876 O O . SER A 1 111 ? -1.979 -8.326 -10.098 1.00 83.81 111 SER A O 1
ATOM 878 N N . GLU A 1 112 ? -3.709 -6.932 -10.405 1.00 85.69 112 GLU A N 1
ATOM 879 C CA . GLU A 1 112 ? -3.496 -6.682 -11.811 1.00 85.69 112 GLU A CA 1
ATOM 880 C C . GLU A 1 112 ? -2.451 -5.581 -11.981 1.00 85.69 112 GLU A C 1
ATOM 882 O O . GLU A 1 112 ? -2.361 -4.639 -11.187 1.00 85.69 112 GLU A O 1
ATOM 887 N N . ASP A 1 113 ? -1.645 -5.702 -13.030 1.00 85.75 113 ASP A N 1
ATOM 888 C CA . ASP A 1 113 ? -0.637 -4.706 -13.383 1.00 85.75 113 ASP A CA 1
ATOM 889 C C . ASP A 1 113 ? -1.243 -3.593 -14.244 1.00 85.75 113 ASP A C 1
ATOM 891 O O . ASP A 1 113 ? -0.959 -3.462 -15.435 1.00 85.75 113 ASP A O 1
ATOM 895 N N . ASN A 1 114 ? -2.157 -2.827 -13.650 1.00 85.94 114 ASN A N 1
ATOM 896 C CA . ASN A 1 114 ? -2.821 -1.702 -14.297 1.00 85.94 114 ASN A CA 1
ATOM 897 C C . ASN A 1 114 ? -3.123 -0.579 -13.297 1.00 85.94 114 ASN A C 1
ATOM 899 O O . ASN A 1 114 ? -3.025 -0.771 -12.086 1.00 85.94 114 ASN A O 1
ATOM 903 N N . ASN A 1 115 ? -3.524 0.578 -13.832 1.00 85.44 115 ASN A N 1
ATOM 904 C CA . ASN A 1 115 ? -3.877 1.769 -13.056 1.00 85.44 115 ASN A CA 1
ATOM 905 C C . ASN A 1 115 ? -5.328 1.790 -12.550 1.00 85.44 115 ASN A C 1
ATOM 907 O O . ASN A 1 115 ? -5.859 2.835 -12.184 1.00 85.44 115 ASN A O 1
ATOM 911 N N . SER A 1 116 ? -6.009 0.646 -12.523 1.00 86.50 116 SER A N 1
ATOM 912 C CA . SER A 1 116 ? -7.347 0.581 -11.938 1.00 86.50 116 SER A CA 1
ATOM 913 C C . SER A 1 116 ? -7.242 0.455 -10.423 1.00 86.50 116 SER A C 1
ATOM 915 O O . SER A 1 116 ? -6.363 -0.232 -9.898 1.00 86.50 116 SER A O 1
ATOM 917 N N . LEU A 1 117 ? -8.167 1.091 -9.706 1.00 84.69 117 LEU A N 1
ATOM 918 C CA . LEU A 1 117 ? -8.367 0.819 -8.288 1.00 84.69 117 LEU A CA 1
ATOM 919 C C . LEU A 1 117 ? -8.935 -0.596 -8.132 1.00 84.69 117 LEU A C 1
ATOM 921 O O . LEU A 1 117 ? -9.986 -0.912 -8.687 1.00 84.69 117 LEU A O 1
ATOM 925 N N . GLN A 1 118 ? -8.249 -1.437 -7.371 1.00 83.00 118 GLN A N 1
ATOM 926 C CA . GLN A 1 118 ? -8.598 -2.841 -7.188 1.00 83.00 118 GLN A CA 1
ATOM 927 C C . GLN A 1 118 ? -9.049 -3.074 -5.749 1.00 83.00 118 GLN A C 1
A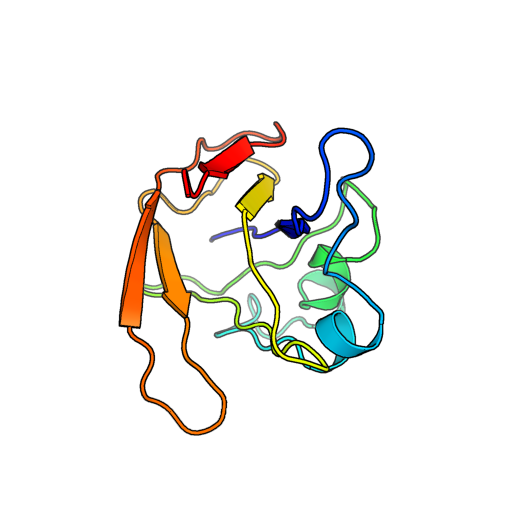TOM 929 O O . GLN A 1 118 ? -8.385 -2.652 -4.799 1.00 83.00 118 GLN A O 1
ATOM 934 N N . ILE A 1 119 ? -10.186 -3.751 -5.583 1.00 74.56 119 ILE A N 1
ATOM 935 C CA . ILE A 1 119 ? -10.627 -4.247 -4.278 1.00 74.56 119 ILE A CA 1
ATOM 936 C C . ILE A 1 119 ? -9.924 -5.580 -4.059 1.00 74.56 119 ILE A C 1
ATOM 938 O O . ILE A 1 119 ? -10.267 -6.599 -4.652 1.00 74.56 119 ILE A O 1
ATOM 942 N N . SER A 1 120 ? -8.902 -5.542 -3.220 1.00 64.50 120 SER A N 1
ATOM 943 C CA . SER A 1 120 ? -7.984 -6.655 -3.021 1.00 64.50 120 SER A CA 1
ATOM 944 C C . SER A 1 120 ? -8.498 -7.660 -1.997 1.00 64.50 120 SER A C 1
ATOM 946 O O . SER A 1 120 ? -8.115 -8.825 -2.026 1.00 64.50 120 SER A O 1
ATOM 948 N N . PHE A 1 121 ? -9.341 -7.229 -1.058 1.00 66.00 121 PHE A N 1
ATOM 949 C CA . PHE A 1 121 ? -9.807 -8.096 0.017 1.00 66.00 121 PHE A CA 1
ATOM 950 C C . PHE A 1 121 ? -11.108 -7.575 0.622 1.00 66.00 121 PHE A C 1
ATOM 952 O O . PHE A 1 121 ? -11.199 -6.386 0.921 1.00 66.00 121 PHE A O 1
ATOM 959 N N . ILE A 1 122 ? -12.079 -8.468 0.836 1.00 63.62 122 ILE A N 1
ATOM 960 C CA . ILE A 1 122 ? -13.322 -8.196 1.567 1.00 63.62 122 ILE A CA 1
ATOM 961 C C . ILE A 1 122 ? -13.425 -9.213 2.702 1.00 63.62 122 ILE A C 1
ATOM 963 O O . ILE A 1 122 ? -13.465 -10.419 2.457 1.00 63.62 122 ILE A O 1
ATOM 967 N N . LEU A 1 123 ? -13.493 -8.732 3.943 1.00 62.59 123 LEU A N 1
ATOM 968 C CA . LEU A 1 123 ? -13.805 -9.573 5.095 1.00 62.59 123 LEU A CA 1
ATOM 969 C C . LEU A 1 123 ? -15.322 -9.658 5.252 1.00 62.59 123 LEU A C 1
ATOM 971 O O . LEU A 1 123 ? -15.967 -8.714 5.711 1.00 62.59 123 LEU A O 1
ATOM 975 N N . LEU A 1 124 ? -15.885 -10.801 4.856 1.00 51.03 124 LEU A N 1
ATOM 976 C CA . LEU A 1 124 ? -17.261 -11.162 5.182 1.00 51.03 124 LEU A CA 1
ATOM 977 C C . LEU A 1 124 ? -17.291 -11.567 6.662 1.00 51.03 124 LEU A C 1
ATOM 979 O O . LEU A 1 124 ? -16.725 -12.594 7.033 1.00 51.03 124 LEU A O 1
ATOM 983 N N . PHE A 1 125 ? -17.895 -10.725 7.499 1.00 50.47 125 PHE A N 1
ATOM 984 C CA . PHE A 1 125 ? -18.169 -11.013 8.909 1.00 50.47 125 PHE A CA 1
ATOM 985 C C . PHE A 1 125 ? -19.636 -11.374 9.101 1.00 50.47 125 PHE A C 1
ATOM 987 O O . PHE A 1 125 ? -20.473 -10.729 8.429 1.00 50.47 125 PHE A O 1
#

pLDDT: mean 80.54, std 18.55, range [31.67, 97.75]

InterPro domains:
  IPR008979 Galactose-binding-like domain superfamily [SSF49785] (27-119)